Protein AF-A0A7X7E5W7-F1 (afdb_monomer_lite)

Foldseek 3Di:
DWAADQVVRDIGFDPPDDVVVRQLSRQLSNLVNVCSVVVVPDDPVPCSVVSSVVSVVVVVCCVVCVVVVVVVPDD

Radius of gyration: 13.17 Å; chains: 1; bounding box: 36×23×31 Å

Secondary structure (DSSP, 8-state):
-EEEETTTTEEEE-TTS-HHHHHHHHHHHHHHHHHHHTT----TTTSHHHHHHHHHHHHHHHHH-HHHHHHHT--

Structure (mmCIF, N/CA/C/O backbone):
data_AF-A0A7X7E5W7-F1
#
_entry.id   AF-A0A7X7E5W7-F1
#
loop_
_atom_site.group_PDB
_atom_site.id
_atom_site.type_symbol
_atom_site.label_atom_id
_atom_site.label_alt_id
_atom_site.label_comp_id
_atom_site.label_asym_id
_atom_site.label_entity_id
_atom_site.label_seq_id
_atom_site.pdbx_PDB_ins_code
_atom_site.Cartn_x
_atom_site.Cartn_y
_atom_site.Cartn_z
_atom_site.occupancy
_atom_site.B_iso_or_equiv
_atom_site.auth_seq_id
_atom_site.auth_comp_id
_atom_site.auth_asym_id
_atom_site.auth_atom_id
_atom_site.pdbx_PDB_model_num
ATOM 1 N N . MET A 1 1 ? 11.694 -4.692 7.058 1.00 69.56 1 MET A N 1
ATOM 2 C CA . MET A 1 1 ? 11.923 -5.079 5.657 1.00 69.56 1 MET A CA 1
ATOM 3 C C . MET A 1 1 ? 10.787 -5.980 5.257 1.00 69.56 1 MET A C 1
ATOM 5 O O . MET A 1 1 ? 10.539 -6.952 5.975 1.00 69.56 1 MET A O 1
ATOM 9 N N . GLY A 1 2 ? 10.073 -5.571 4.217 1.00 78.06 2 GLY A N 1
ATOM 10 C CA . GLY A 1 2 ? 9.185 -6.426 3.449 1.00 78.06 2 GLY A CA 1
ATOM 11 C C . GLY A 1 2 ? 9.838 -6.757 2.109 1.00 78.06 2 GLY A C 1
ATOM 12 O O . GLY A 1 2 ? 10.994 -6.384 1.885 1.00 78.06 2 GLY A O 1
ATOM 13 N N . ALA A 1 3 ? 9.130 -7.527 1.297 1.00 79.94 3 ALA A N 1
ATOM 14 C CA . ALA A 1 3 ? 9.419 -7.717 -0.113 1.00 79.94 3 ALA A CA 1
ATOM 15 C C . ALA A 1 3 ? 8.126 -8.091 -0.840 1.00 79.94 3 ALA A C 1
ATOM 17 O O . ALA A 1 3 ? 7.291 -8.815 -0.287 1.00 79.94 3 ALA A O 1
ATOM 18 N N . THR A 1 4 ? 8.008 -7.660 -2.088 1.00 78.94 4 THR A N 1
ATOM 19 C CA . THR A 1 4 ? 6.930 -8.050 -2.993 1.00 78.94 4 THR A CA 1
ATOM 20 C C . THR A 1 4 ? 7.498 -8.948 -4.079 1.00 78.94 4 THR A C 1
ATOM 22 O O . THR A 1 4 ? 8.462 -8.587 -4.753 1.00 78.94 4 THR A O 1
ATOM 25 N N . ASP A 1 5 ? 6.912 -10.130 -4.252 1.00 77.88 5 ASP A N 1
ATOM 26 C CA . ASP A 1 5 ? 7.162 -10.947 -5.436 1.00 77.88 5 ASP A CA 1
ATOM 27 C C . ASP A 1 5 ? 6.328 -10.404 -6.599 1.00 77.88 5 ASP A C 1
ATOM 29 O O . ASP A 1 5 ? 5.098 -10.453 -6.563 1.00 77.88 5 ASP A O 1
ATOM 33 N N . LYS A 1 6 ? 7.001 -9.878 -7.623 1.00 71.75 6 LYS A N 1
ATOM 34 C CA . LYS A 1 6 ? 6.364 -9.238 -8.781 1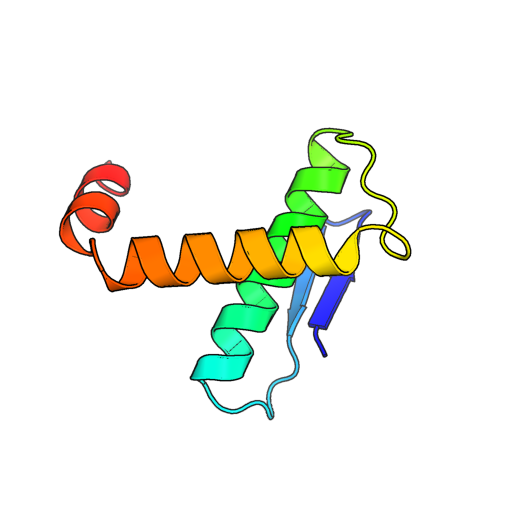.00 71.75 6 LYS A CA 1
ATOM 35 C C . LYS A 1 6 ? 5.648 -10.220 -9.708 1.00 71.75 6 LYS A C 1
ATOM 37 O O . LYS A 1 6 ? 4.732 -9.820 -10.420 1.00 71.75 6 LYS A O 1
ATOM 42 N N . CYS A 1 7 ? 6.059 -11.488 -9.720 1.00 72.00 7 CYS A N 1
ATOM 43 C CA . CYS A 1 7 ? 5.451 -12.514 -10.568 1.00 72.00 7 CYS A CA 1
ATOM 44 C C . CYS A 1 7 ? 4.133 -13.005 -9.968 1.00 72.00 7 CYS A C 1
ATOM 46 O O . CYS A 1 7 ? 3.139 -13.140 -10.681 1.00 72.00 7 CYS A O 1
ATOM 48 N N . ASP A 1 8 ? 4.135 -13.228 -8.653 1.00 75.88 8 ASP A N 1
ATOM 49 C CA . ASP A 1 8 ? 3.020 -13.848 -7.933 1.00 75.88 8 ASP A CA 1
ATOM 50 C C . ASP A 1 8 ? 2.195 -12.841 -7.108 1.00 75.88 8 ASP A C 1
ATOM 52 O O . ASP A 1 8 ? 1.279 -13.239 -6.386 1.00 75.88 8 ASP A O 1
ATOM 56 N N . LEU A 1 9 ? 2.533 -11.544 -7.166 1.00 72.06 9 LEU A N 1
ATOM 57 C CA . LEU A 1 9 ? 1.949 -10.450 -6.367 1.00 72.06 9 LEU A CA 1
ATOM 58 C C . LEU A 1 9 ? 1.846 -10.785 -4.870 1.00 72.06 9 LEU A C 1
ATOM 60 O O . LEU A 1 9 ? 0.919 -10.375 -4.167 1.00 72.06 9 LEU A O 1
ATOM 64 N N . THR A 1 10 ? 2.805 -11.567 -4.377 1.00 79.50 10 THR A N 1
ATOM 65 C CA . THR A 1 10 ? 2.821 -12.051 -2.999 1.00 79.50 10 THR A CA 1
ATOM 66 C C . THR A 1 10 ? 3.648 -11.110 -2.135 1.00 79.50 10 THR A C 1
ATOM 68 O O . THR A 1 10 ? 4.815 -10.850 -2.423 1.00 79.50 10 THR A O 1
ATOM 71 N N . ILE A 1 11 ? 3.048 -10.618 -1.049 1.00 84.50 11 ILE A N 1
ATOM 72 C CA . ILE A 1 11 ? 3.690 -9.692 -0.114 1.00 84.50 11 ILE A CA 1
ATOM 73 C C . ILE A 1 11 ? 4.247 -10.458 1.087 1.00 84.50 11 ILE A C 1
ATOM 75 O O . ILE A 1 11 ? 3.514 -11.125 1.821 1.00 84.50 11 ILE A O 1
ATOM 79 N N . TYR A 1 12 ? 5.542 -10.293 1.339 1.00 84.69 12 TYR A N 1
ATOM 80 C CA . TYR A 1 12 ? 6.240 -10.845 2.491 1.00 84.69 12 TYR A CA 1
ATOM 81 C C . TYR A 1 12 ? 6.576 -9.729 3.477 1.00 84.69 12 TYR A C 1
ATOM 83 O O . TYR A 1 12 ? 7.312 -8.801 3.157 1.00 84.69 12 TYR A O 1
ATOM 91 N N . VAL A 1 13 ? 6.095 -9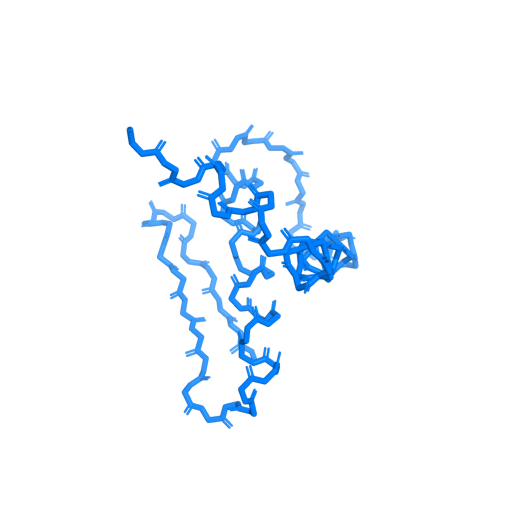.838 4.716 1.00 85.06 13 VAL A N 1
ATOM 92 C CA . VAL A 1 13 ? 6.435 -8.903 5.799 1.00 85.06 13 VAL A CA 1
ATOM 93 C C . VAL A 1 13 ? 7.159 -9.660 6.905 1.00 85.06 13 VAL A C 1
ATOM 95 O O . VAL A 1 13 ? 6.728 -10.734 7.324 1.00 85.06 13 VAL A O 1
ATOM 98 N N . ARG A 1 14 ? 8.274 -9.113 7.410 1.00 84.88 14 ARG A N 1
ATOM 99 C CA . ARG A 1 14 ? 8.948 -9.699 8.578 1.00 84.88 14 ARG A CA 1
ATOM 100 C C . ARG A 1 14 ? 8.018 -9.723 9.793 1.00 84.88 14 ARG A C 1
ATOM 102 O O . ARG A 1 14 ? 7.528 -8.691 10.238 1.00 84.88 14 ARG A O 1
ATOM 109 N N . ASN A 1 15 ? 7.926 -10.894 10.405 1.00 77.69 15 ASN A N 1
ATOM 110 C CA . ASN A 1 15 ? 7.093 -11.227 11.562 1.00 77.69 15 ASN A CA 1
ATOM 111 C C . ASN A 1 15 ? 7.655 -10.773 12.928 1.00 77.69 15 ASN A C 1
ATOM 113 O O . ASN A 1 15 ? 7.128 -11.149 13.971 1.00 77.69 15 ASN A O 1
ATOM 117 N N . ASN A 1 16 ? 8.727 -9.976 12.951 1.00 83.69 16 ASN A N 1
ATOM 118 C CA . ASN A 1 16 ? 9.350 -9.457 14.175 1.00 83.69 16 ASN A CA 1
ATOM 119 C C . ASN A 1 16 ? 9.365 -7.921 14.250 1.00 83.69 16 ASN A C 1
ATOM 121 O O . ASN A 1 16 ? 10.152 -7.331 14.995 1.00 83.69 16 ASN A O 1
ATOM 125 N N . LEU A 1 17 ? 8.513 -7.262 13.464 1.00 82.38 17 LEU A N 1
ATOM 126 C CA . LEU A 1 17 ? 8.361 -5.812 13.476 1.00 82.38 17 LEU A CA 1
ATOM 127 C C . LEU A 1 17 ? 7.361 -5.381 14.554 1.00 82.38 17 LEU A C 1
ATOM 129 O O . LEU A 1 17 ? 6.441 -6.107 14.917 1.00 82.38 17 LEU A O 1
ATOM 133 N N . LYS A 1 18 ? 7.520 -4.158 15.074 1.00 85.62 18 LYS A N 1
ATOM 134 C CA . LYS A 1 18 ? 6.481 -3.557 15.923 1.00 85.62 18 LYS A CA 1
ATOM 135 C C . LYS A 1 18 ? 5.200 -3.391 15.086 1.00 85.62 18 LYS A C 1
ATOM 137 O O . LYS A 1 18 ? 5.323 -2.926 13.952 1.00 85.62 18 LYS A O 1
ATOM 142 N N . PRO A 1 19 ? 3.992 -3.626 15.634 1.00 84.56 19 PRO A N 1
ATOM 143 C CA . PRO A 1 19 ? 2.754 -3.615 14.843 1.00 84.56 19 PRO A CA 1
ATOM 144 C C . PRO A 1 19 ? 2.521 -2.356 13.984 1.00 84.56 19 PRO A C 1
ATOM 146 O O . PRO A 1 19 ? 2.051 -2.480 12.857 1.00 84.56 19 PRO A O 1
ATOM 149 N N . PRO A 1 20 ? 2.861 -1.128 14.434 1.00 79.62 20 PRO A N 1
ATOM 150 C CA . PRO A 1 20 ? 2.734 0.054 13.578 1.00 79.62 20 PRO A CA 1
ATOM 151 C C . PRO A 1 20 ? 3.682 0.043 12.373 1.00 79.62 20 PRO A C 1
ATOM 153 O O . PRO A 1 20 ? 3.318 0.530 11.312 1.00 79.62 20 PRO A O 1
ATOM 156 N N . VAL A 1 21 ? 4.889 -0.504 12.535 1.00 81.56 21 VAL A N 1
ATOM 157 C CA . VAL A 1 21 ? 5.891 -0.604 11.464 1.00 81.56 21 VAL A CA 1
ATOM 158 C C . VAL A 1 21 ? 5.471 -1.673 10.464 1.00 81.56 21 VAL A C 1
ATOM 160 O O . VAL A 1 21 ? 5.544 -1.448 9.265 1.00 81.56 21 VAL A O 1
ATOM 163 N N . GLU A 1 22 ? 4.980 -2.806 10.961 1.00 85.12 22 GLU A N 1
ATOM 164 C CA . GLU A 1 22 ? 4.464 -3.906 10.145 1.00 85.12 22 GLU A CA 1
ATOM 165 C C . GLU A 1 22 ? 3.342 -3.450 9.201 1.00 85.12 22 GLU A C 1
ATOM 167 O O . GLU A 1 22 ? 3.389 -3.734 8.008 1.00 85.12 22 GLU A O 1
ATOM 172 N N . ARG A 1 23 ? 2.379 -2.664 9.704 1.00 84.81 23 ARG A N 1
ATOM 173 C CA . ARG A 1 23 ? 1.274 -2.117 8.895 1.00 84.81 23 ARG A CA 1
ATOM 174 C C . ARG A 1 23 ? 1.756 -1.185 7.789 1.00 84.81 23 ARG A C 1
ATOM 176 O O . ARG A 1 23 ? 1.245 -1.252 6.679 1.00 84.81 23 ARG A O 1
ATOM 183 N N . THR A 1 24 ? 2.718 -0.315 8.089 1.00 83.88 24 THR A N 1
ATOM 184 C CA . THR A 1 24 ? 3.271 0.600 7.084 1.00 83.88 24 THR A CA 1
ATOM 185 C C . THR A 1 24 ? 4.075 -0.160 6.033 1.00 83.88 24 THR A C 1
ATOM 187 O O . THR A 1 24 ? 3.948 0.150 4.857 1.00 83.88 24 THR A O 1
ATOM 190 N N . VAL A 1 25 ? 4.837 -1.187 6.434 1.00 88.00 25 VAL A N 1
ATOM 191 C CA . VAL A 1 25 ? 5.565 -2.061 5.499 1.00 88.00 25 VAL A CA 1
ATOM 192 C C . VAL A 1 25 ? 4.592 -2.819 4.598 1.00 88.00 25 VAL A C 1
ATOM 194 O O . VAL A 1 25 ? 4.784 -2.823 3.394 1.00 88.00 25 VAL A O 1
ATOM 197 N N . LEU A 1 26 ? 3.509 -3.386 5.137 1.00 89.25 26 LEU A N 1
ATOM 198 C CA . LEU A 1 26 ? 2.490 -4.049 4.316 1.00 89.25 26 LEU A CA 1
ATOM 199 C C . LEU A 1 26 ? 1.925 -3.115 3.235 1.00 89.25 26 LEU A C 1
ATOM 201 O O . LEU A 1 26 ? 1.765 -3.524 2.091 1.00 89.25 26 LEU A O 1
ATOM 205 N N . LEU A 1 27 ? 1.620 -1.865 3.595 1.00 90.12 27 LEU A N 1
ATOM 206 C CA . LEU A 1 27 ? 1.092 -0.885 2.645 1.00 90.12 27 LEU A CA 1
ATOM 207 C C . LEU A 1 27 ? 2.140 -0.438 1.625 1.00 90.12 27 LEU A C 1
ATOM 209 O O . LEU A 1 27 ? 1.784 -0.210 0.478 1.00 90.12 27 LEU A O 1
ATOM 213 N N . HIS A 1 28 ? 3.404 -0.336 2.030 1.00 90.38 28 HIS A N 1
ATOM 214 C CA . HIS A 1 28 ? 4.523 -0.052 1.135 1.00 90.38 28 HIS A CA 1
ATOM 215 C C . HIS A 1 28 ? 4.643 -1.140 0.058 1.00 90.38 28 HIS A C 1
ATOM 217 O O . HIS A 1 28 ? 4.577 -0.842 -1.130 1.00 90.38 28 HIS A O 1
ATOM 223 N N . GLU A 1 29 ? 4.681 -2.407 0.468 1.00 90.12 29 GLU A N 1
ATOM 224 C CA . GLU A 1 29 ? 4.721 -3.546 -0.457 1.00 90.12 29 GLU A CA 1
ATOM 225 C C . GLU A 1 29 ? 3.459 -3.633 -1.340 1.00 90.12 29 GLU A C 1
ATOM 227 O O . GLU A 1 29 ? 3.529 -3.936 -2.527 1.00 90.12 29 GLU A O 1
ATOM 232 N N . ALA A 1 30 ? 2.283 -3.294 -0.802 1.00 88.00 30 ALA A N 1
ATOM 233 C CA . ALA A 1 30 ? 1.059 -3.244 -1.602 1.00 88.00 30 ALA A CA 1
ATOM 234 C C . ALA A 1 30 ? 1.107 -2.159 -2.691 1.00 88.00 30 ALA A C 1
ATOM 236 O O . ALA A 1 30 ? 0.549 -2.350 -3.771 1.00 88.00 30 ALA A O 1
ATOM 237 N N . VAL A 1 31 ? 1.765 -1.027 -2.427 1.00 88.00 31 VAL A N 1
ATOM 238 C CA . VAL A 1 31 ? 1.969 0.018 -3.436 1.00 88.00 31 VAL A CA 1
ATOM 239 C C . VAL A 1 31 ? 2.913 -0.478 -4.529 1.00 88.00 31 VAL A C 1
ATOM 241 O O . VAL A 1 31 ? 2.555 -0.337 -5.696 1.00 88.00 31 VAL A O 1
ATOM 244 N N . HIS A 1 32 ? 4.016 -1.150 -4.180 1.00 85.94 32 HIS A N 1
ATOM 245 C CA . HIS A 1 32 ? 4.890 -1.814 -5.161 1.00 85.94 32 HIS A CA 1
ATOM 246 C C . HIS A 1 32 ? 4.117 -2.779 -6.063 1.00 85.94 32 HIS A C 1
ATOM 248 O O . HIS A 1 32 ? 4.131 -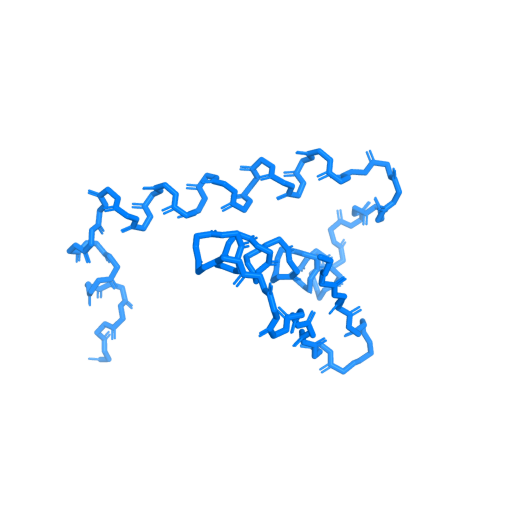2.634 -7.285 1.00 85.94 32 HIS A O 1
ATOM 254 N N . ALA A 1 33 ? 3.318 -3.669 -5.467 1.00 84.75 33 ALA A N 1
ATOM 255 C CA . ALA A 1 33 ? 2.488 -4.614 -6.213 1.00 84.75 33 ALA A CA 1
ATOM 256 C C . ALA A 1 33 ? 1.522 -3.921 -7.196 1.00 84.75 33 ALA A C 1
ATOM 258 O O . ALA A 1 33 ? 1.349 -4.376 -8.329 1.00 84.75 33 ALA A O 1
ATOM 259 N N . MET A 1 34 ? 0.889 -2.812 -6.791 1.00 84.38 34 MET A N 1
ATOM 260 C CA . MET A 1 34 ? 0.007 -2.034 -7.671 1.00 84.38 34 MET A CA 1
ATOM 261 C C . MET A 1 34 ? 0.782 -1.364 -8.807 1.00 84.38 34 MET A C 1
ATOM 263 O O . MET A 1 34 ? 0.337 -1.401 -9.955 1.00 84.38 34 MET A O 1
ATOM 267 N N . CYS A 1 35 ? 1.924 -0.752 -8.499 1.00 82.81 35 CYS A N 1
ATOM 268 C CA . CYS A 1 35 ? 2.773 -0.086 -9.480 1.00 82.81 35 CYS A CA 1
ATOM 269 C C . CYS A 1 35 ? 3.238 -1.053 -10.571 1.00 82.81 35 CYS A C 1
ATOM 271 O O . CYS A 1 35 ? 3.153 -0.707 -11.753 1.00 82.81 35 CYS A O 1
ATOM 273 N N . ASP A 1 36 ? 3.617 -2.271 -10.188 1.00 79.31 36 ASP A N 1
ATOM 274 C CA . ASP A 1 36 ? 3.968 -3.338 -11.122 1.00 79.31 36 ASP A CA 1
ATOM 275 C C . ASP A 1 36 ? 2.746 -3.816 -11.926 1.00 79.31 36 ASP A C 1
ATOM 277 O O . ASP A 1 36 ? 2.784 -3.844 -13.157 1.00 79.31 36 ASP A O 1
ATOM 281 N N . THR A 1 37 ? 1.626 -4.121 -11.255 1.00 80.69 37 THR A N 1
ATOM 282 C CA . THR A 1 37 ? 0.405 -4.656 -11.898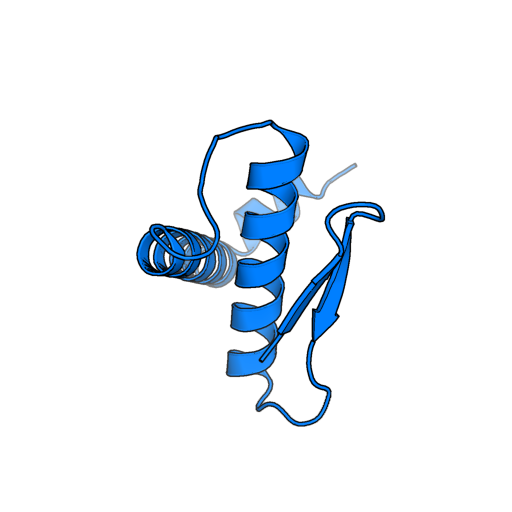 1.00 80.69 37 THR A CA 1
ATOM 283 C C . THR A 1 37 ? -0.167 -3.708 -12.952 1.00 80.69 37 THR A C 1
ATOM 285 O O . THR A 1 37 ? -0.624 -4.141 -14.010 1.00 80.69 37 THR A O 1
ATOM 288 N N . PHE A 1 38 ? -0.158 -2.404 -12.672 1.00 81.06 38 PHE A N 1
ATOM 289 C CA . PHE A 1 38 ? -0.690 -1.383 -13.575 1.00 81.06 38 PHE A CA 1
ATOM 290 C C . PHE A 1 38 ? 0.372 -0.794 -14.515 1.00 81.06 38 PHE A C 1
ATOM 292 O O . PHE A 1 38 ? 0.057 0.127 -15.269 1.00 81.06 38 PHE A O 1
ATOM 299 N N . ASN A 1 39 ? 1.604 -1.324 -14.500 1.00 78.00 39 ASN A N 1
ATOM 300 C CA . ASN A 1 39 ? 2.736 -0.850 -15.299 1.00 78.00 39 ASN A CA 1
ATOM 301 C C . ASN A 1 39 ? 2.953 0.671 -15.165 1.00 78.00 39 ASN A C 1
ATOM 303 O O . ASN A 1 39 ? 3.106 1.390 -16.155 1.00 78.00 39 ASN A O 1
ATOM 307 N N . LEU A 1 40 ? 2.925 1.171 -13.924 1.00 77.81 40 LEU A N 1
ATOM 308 C CA . LEU A 1 40 ? 3.049 2.601 -13.620 1.00 77.81 40 LEU A CA 1
ATOM 309 C C . LEU A 1 40 ? 4.496 3.114 -13.711 1.00 77.81 40 LEU A C 1
ATOM 311 O O . LEU A 1 40 ? 4.715 4.316 -13.589 1.00 77.81 40 LEU A O 1
ATOM 315 N N . GLY A 1 41 ? 5.468 2.230 -13.960 1.00 69.00 41 GLY A N 1
ATOM 316 C CA . GLY A 1 41 ? 6.846 2.607 -14.283 1.00 69.00 41 GLY A CA 1
ATOM 317 C C . GLY A 1 41 ? 7.665 3.141 -13.107 1.00 69.00 41 GLY A C 1
ATOM 318 O O . GLY A 1 41 ? 8.661 3.824 -13.332 1.00 69.00 41 GLY A O 1
ATOM 319 N N . PHE A 1 42 ? 7.268 2.850 -11.868 1.00 68.94 42 PHE A N 1
ATOM 320 C CA . PHE A 1 42 ? 8.088 3.159 -10.702 1.00 68.94 42 PHE A CA 1
ATOM 321 C C . PHE A 1 42 ? 9.198 2.111 -10.588 1.00 68.94 42 PHE A C 1
ATOM 323 O O . PHE A 1 42 ? 8.931 0.954 -10.287 1.00 68.94 42 PHE A O 1
ATOM 330 N N . ASP A 1 43 ? 10.436 2.505 -10.877 1.00 66.56 43 ASP A N 1
ATOM 331 C CA . ASP A 1 43 ? 11.612 1.702 -10.528 1.00 66.56 43 ASP A CA 1
ATOM 332 C C . ASP A 1 43 ? 11.758 1.643 -8.997 1.00 66.56 43 ASP A C 1
ATOM 334 O O . ASP A 1 43 ? 11.811 2.698 -8.349 1.00 66.56 43 ASP A O 1
ATOM 338 N N . ASP A 1 44 ? 11.853 0.423 -8.455 1.00 65.00 44 ASP A N 1
ATOM 339 C CA . ASP A 1 44 ? 12.069 0.085 -7.038 1.00 65.00 44 ASP A CA 1
ATOM 340 C C . ASP A 1 44 ? 13.313 0.748 -6.426 1.00 65.00 44 ASP A C 1
ATOM 342 O O . ASP A 1 44 ? 13.477 0.739 -5.216 1.00 65.00 44 ASP A O 1
ATOM 346 N N . ASN A 1 45 ? 14.243 1.290 -7.216 1.00 65.69 45 ASN A N 1
ATOM 347 C CA . ASN A 1 45 ? 15.418 1.974 -6.662 1.00 65.69 45 ASN A CA 1
ATOM 348 C C . ASN A 1 45 ? 15.306 3.500 -6.677 1.00 65.69 45 ASN A C 1
ATOM 350 O O . ASN A 1 45 ? 15.919 4.165 -5.841 1.00 65.69 45 ASN A O 1
ATOM 354 N N . GLU A 1 46 ? 14.546 4.071 -7.611 1.00 66.31 46 GLU A N 1
ATOM 355 C CA . GLU A 1 46 ? 14.456 5.528 -7.778 1.00 66.31 46 GLU A CA 1
ATOM 356 C C . GLU A 1 46 ? 13.240 6.133 -7.068 1.00 66.31 46 GLU A C 1
ATOM 358 O O . GLU A 1 46 ? 13.259 7.311 -6.709 1.00 66.31 46 GLU A O 1
ATOM 363 N N . HIS A 1 47 ? 12.192 5.340 -6.825 1.00 79.69 47 HIS A N 1
ATOM 364 C CA . HIS A 1 47 ? 10.894 5.862 -6.385 1.00 79.69 47 HIS A CA 1
ATOM 365 C C . HIS A 1 47 ? 10.457 5.406 -4.993 1.00 79.69 47 HIS A C 1
ATOM 367 O O . HIS A 1 47 ? 9.328 5.684 -4.585 1.00 79.69 47 HIS A O 1
ATOM 373 N N . GLU A 1 48 ? 11.353 4.785 -4.230 1.00 82.69 48 GLU A N 1
ATOM 374 C CA . GLU A 1 48 ? 11.102 4.320 -2.860 1.00 82.69 48 GLU A CA 1
ATOM 375 C C . GLU A 1 48 ? 10.485 5.398 -1.966 1.00 82.69 48 GLU A C 1
ATOM 377 O O . GLU A 1 48 ? 9.529 5.131 -1.245 1.00 82.69 48 GLU A O 1
ATOM 382 N N . GLU A 1 49 ? 10.960 6.647 -2.053 1.00 85.94 49 GLU A N 1
ATOM 383 C CA . GLU A 1 49 ? 10.413 7.757 -1.261 1.00 85.94 49 GLU A CA 1
ATOM 384 C C . GLU A 1 49 ? 8.944 8.062 -1.599 1.00 85.94 49 GLU A C 1
ATOM 386 O O . GLU A 1 49 ? 8.156 8.402 -0.710 1.00 85.94 49 GLU A O 1
ATOM 391 N N . ILE A 1 50 ? 8.562 7.919 -2.873 1.00 85.94 50 ILE A N 1
ATOM 392 C CA . ILE A 1 50 ? 7.187 8.126 -3.343 1.00 85.94 50 ILE A CA 1
ATOM 393 C C . ILE A 1 50 ? 6.300 6.981 -2.855 1.00 85.94 50 ILE A C 1
ATOM 395 O O . ILE A 1 50 ? 5.222 7.241 -2.312 1.00 85.94 50 ILE A O 1
ATOM 399 N N . VAL A 1 51 ? 6.762 5.734 -2.986 1.00 86.81 51 VAL A N 1
ATOM 400 C CA . VAL A 1 51 ? 6.062 4.545 -2.474 1.00 86.81 51 VAL A CA 1
ATOM 401 C C . VAL A 1 51 ? 5.813 4.682 -0.971 1.00 86.81 51 VAL A C 1
ATOM 403 O O . VAL A 1 51 ? 4.681 4.532 -0.500 1.00 86.81 51 VAL A O 1
ATOM 406 N N . ASP A 1 52 ? 6.835 5.098 -0.223 1.00 88.00 52 ASP A N 1
ATOM 407 C CA . ASP A 1 52 ? 6.748 5.345 1.212 1.00 88.00 52 ASP A CA 1
ATOM 408 C C . ASP A 1 52 ? 5.743 6.451 1.565 1.00 88.00 52 ASP A C 1
ATOM 410 O O . ASP A 1 52 ? 4.997 6.339 2.547 1.00 88.00 52 ASP A O 1
ATOM 414 N N . ALA A 1 53 ? 5.719 7.538 0.789 1.00 89.31 53 ALA A N 1
ATOM 415 C CA . ALA A 1 53 ? 4.790 8.644 0.990 1.00 89.31 53 ALA A CA 1
ATOM 416 C C . ALA A 1 53 ? 3.336 8.217 0.738 1.00 89.31 53 ALA A C 1
ATOM 418 O O . ALA A 1 53 ? 2.459 8.536 1.549 1.00 89.31 53 ALA A O 1
ATOM 419 N N . ILE A 1 54 ? 3.083 7.453 -0.330 1.00 89.19 54 ILE A N 1
ATOM 420 C CA . ILE A 1 54 ? 1.756 6.914 -0.656 1.00 89.19 54 ILE A CA 1
ATOM 421 C C . ILE A 1 54 ? 1.293 5.960 0.449 1.00 89.19 54 ILE A C 1
ATOM 423 O O . ILE A 1 54 ? 0.193 6.132 0.980 1.00 89.19 54 ILE A O 1
ATOM 427 N N . ALA A 1 55 ? 2.143 5.019 0.870 1.00 90.31 55 ALA A N 1
ATOM 428 C CA . ALA A 1 55 ? 1.820 4.061 1.925 1.00 90.31 55 ALA A CA 1
ATOM 429 C C . ALA A 1 55 ? 1.472 4.754 3.255 1.00 90.31 55 ALA A C 1
ATOM 431 O O . ALA A 1 55 ? 0.456 4.443 3.888 1.00 90.31 55 ALA A O 1
ATOM 432 N N . LYS A 1 56 ? 2.269 5.753 3.663 1.00 89.94 56 LYS A N 1
ATOM 433 C CA . LYS A 1 56 ? 1.997 6.573 4.859 1.00 89.94 56 LYS A CA 1
ATOM 434 C C . LYS A 1 56 ? 0.705 7.378 4.709 1.00 89.94 56 LYS A C 1
ATOM 436 O O . LYS A 1 56 ? -0.073 7.460 5.663 1.00 89.94 56 LYS A O 1
ATOM 441 N N . GLY A 1 57 ? 0.463 7.952 3.532 1.00 91.06 57 GLY A N 1
ATOM 442 C CA . GLY A 1 57 ? -0.759 8.687 3.207 1.00 91.06 57 GLY A CA 1
ATOM 443 C C . GLY A 1 57 ? -2.006 7.814 3.337 1.00 91.06 57 GLY A C 1
ATOM 444 O O . GLY A 1 57 ? -2.934 8.177 4.061 1.00 91.06 57 GLY A O 1
ATOM 445 N N . MET A 1 58 ? -1.991 6.625 2.727 1.00 90.69 58 MET A N 1
ATOM 446 C CA . MET A 1 58 ? -3.068 5.638 2.834 1.00 90.69 58 MET A CA 1
ATOM 447 C C . MET A 1 58 ? -3.311 5.223 4.285 1.00 90.69 58 MET A C 1
ATOM 449 O O . MET A 1 58 ? -4.454 5.237 4.746 1.00 90.69 58 MET A O 1
ATOM 453 N N . TYR A 1 59 ? -2.248 4.903 5.032 1.00 90.56 59 TYR A N 1
ATOM 454 C CA . TYR A 1 59 ? -2.368 4.544 6.444 1.00 90.56 59 TYR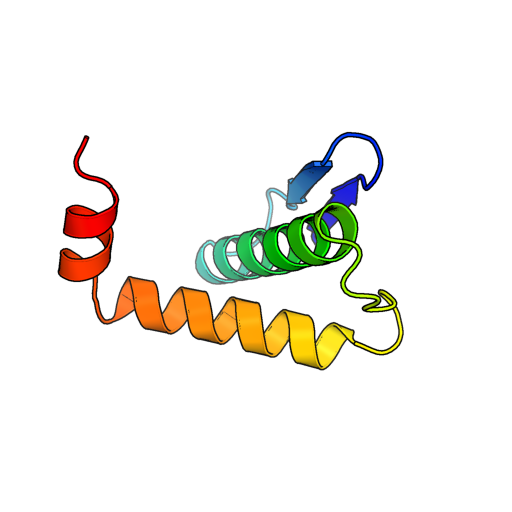 A CA 1
ATOM 455 C C . TYR A 1 59 ? -3.051 5.645 7.260 1.00 90.56 59 TYR A C 1
ATOM 457 O O . TYR A 1 59 ? -3.990 5.380 8.016 1.00 90.56 59 TYR A O 1
ATOM 465 N N . ASN A 1 60 ? -2.599 6.890 7.094 1.00 91.44 60 ASN A N 1
ATOM 466 C CA . ASN A 1 60 ? -3.154 8.033 7.807 1.00 91.44 60 ASN A CA 1
ATOM 467 C C . ASN A 1 60 ? -4.614 8.281 7.421 1.00 91.44 60 ASN A C 1
ATOM 469 O O . ASN A 1 60 ? -5.439 8.462 8.316 1.00 91.44 60 ASN A O 1
ATOM 473 N N . PHE A 1 61 ? -4.945 8.214 6.129 1.00 91.31 61 PHE A N 1
ATOM 474 C CA . PHE A 1 61 ? -6.317 8.352 5.648 1.00 91.31 61 PHE A CA 1
ATOM 475 C C . PHE A 1 61 ? -7.241 7.310 6.285 1.00 91.31 61 PHE A C 1
ATOM 477 O O . PHE A 1 61 ? -8.246 7.684 6.890 1.00 91.31 61 PHE A O 1
ATOM 484 N N . MET A 1 62 ? -6.875 6.025 6.229 1.00 92.19 62 MET A N 1
ATOM 485 C CA . MET A 1 62 ? -7.669 4.941 6.818 1.00 92.19 62 MET A CA 1
ATOM 486 C C . MET A 1 62 ? -7.838 5.113 8.328 1.00 92.19 62 MET A C 1
ATOM 488 O O . MET A 1 62 ? -8.932 4.940 8.865 1.00 92.19 62 MET A O 1
ATOM 492 N N . LYS A 1 63 ? -6.758 5.490 9.020 1.00 89.81 63 LYS A N 1
ATOM 493 C CA . LYS A 1 63 ? -6.764 5.699 10.470 1.00 89.81 63 LYS A CA 1
ATOM 494 C C . LYS A 1 63 ? -7.643 6.881 10.885 1.00 89.81 63 LYS A C 1
ATOM 496 O O . LYS A 1 63 ? -8.286 6.812 11.929 1.00 89.81 63 LYS A O 1
ATOM 501 N N . GLN A 1 64 ? -7.644 7.963 10.110 1.00 95.62 64 GLN A N 1
ATOM 502 C CA . GLN A 1 64 ? -8.408 9.179 10.402 1.00 95.62 64 GLN A CA 1
ATOM 503 C C . GLN A 1 64 ? -9.869 9.090 9.947 1.00 95.62 64 GLN A C 1
ATOM 505 O O . GLN A 1 64 ? -10.717 9.767 10.520 1.00 95.62 64 GLN A O 1
ATOM 510 N N . ASN A 1 65 ? -10.173 8.242 8.959 1.00 95.56 65 ASN A N 1
ATOM 511 C CA . ASN A 1 65 ? -11.495 8.139 8.339 1.00 95.56 65 ASN A CA 1
ATOM 512 C C . ASN A 1 65 ? -12.061 6.704 8.408 1.00 95.56 65 ASN A C 1
ATOM 514 O O . ASN A 1 65 ? -12.443 6.148 7.376 1.00 95.56 65 ASN A O 1
ATOM 518 N N . PRO A 1 66 ? -12.152 6.073 9.596 1.00 94.62 66 PRO A N 1
ATOM 519 C CA . PRO A 1 66 ? -12.558 4.671 9.706 1.00 94.62 66 PRO A CA 1
ATOM 520 C C . PRO A 1 66 ? -13.972 4.402 9.169 1.00 94.62 66 PRO A C 1
ATOM 522 O O . PRO A 1 66 ? -14.224 3.329 8.628 1.00 94.62 66 PRO A O 1
ATOM 525 N N . GLU A 1 67 ? -14.891 5.367 9.262 1.00 95.56 67 GLU A N 1
ATOM 526 C CA . GLU A 1 67 ? -16.251 5.221 8.722 1.00 95.56 67 GLU A CA 1
ATOM 527 C C . GLU A 1 67 ? -16.286 5.233 7.189 1.00 95.56 67 GLU A C 1
ATOM 529 O O . GLU A 1 67 ? -17.069 4.496 6.595 1.00 95.56 67 GLU A O 1
ATOM 534 N N . ALA A 1 68 ? -15.401 5.998 6.538 1.00 92.31 68 ALA A N 1
ATOM 535 C CA . ALA A 1 68 ? -15.275 5.978 5.081 1.00 92.31 68 ALA A CA 1
ATOM 536 C C . ALA A 1 68 ? -14.779 4.608 4.599 1.00 92.31 68 ALA A C 1
ATOM 538 O O . ALA A 1 68 ? -15.317 4.060 3.641 1.00 92.31 68 ALA A O 1
ATOM 539 N N . ILE A 1 69 ? -13.814 4.018 5.312 1.00 93.69 69 ILE A N 1
ATOM 540 C CA . ILE A 1 69 ? -13.327 2.666 5.016 1.00 93.69 69 ILE A CA 1
ATOM 541 C C . ILE A 1 69 ? -14.433 1.631 5.215 1.00 93.69 69 ILE A C 1
ATOM 543 O O . ILE A 1 69 ? -14.671 0.820 4.328 1.00 93.6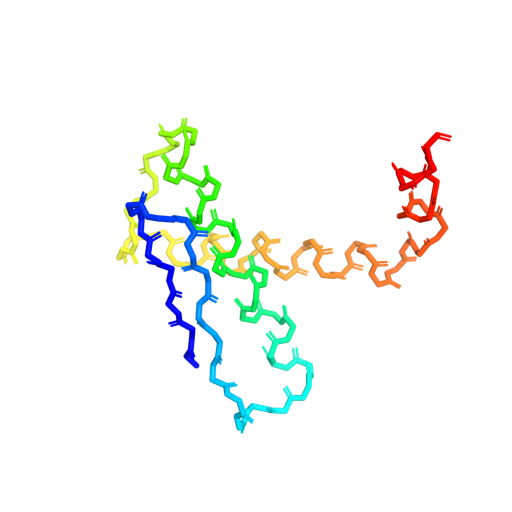9 69 ILE A O 1
ATOM 547 N N . LYS A 1 70 ? -15.166 1.684 6.334 1.00 93.25 70 LYS A N 1
ATOM 548 C CA . LYS A 1 70 ? -16.314 0.789 6.557 1.00 93.25 70 LYS A CA 1
ATOM 549 C C . LYS A 1 70 ? -17.369 0.913 5.461 1.00 93.25 70 LYS A C 1
ATOM 551 O O . LYS A 1 70 ? -17.961 -0.091 5.093 1.00 93.25 70 LYS A O 1
ATOM 556 N N . TRP A 1 71 ? -17.626 2.126 4.972 1.00 94.75 71 TRP A N 1
ATOM 557 C CA . TRP A 1 71 ? -18.576 2.357 3.887 1.00 94.75 71 TRP A CA 1
ATOM 558 C C . TRP A 1 71 ? -18.086 1.781 2.554 1.00 94.75 71 TRP A C 1
ATOM 560 O O . TRP A 1 71 ? -18.865 1.112 1.888 1.00 94.75 71 TRP A O 1
ATOM 570 N N . LEU A 1 72 ? -16.808 1.971 2.203 1.00 89.69 72 LEU A N 1
ATOM 571 C CA . LEU A 1 72 ? -16.205 1.401 0.989 1.00 89.69 72 LEU A CA 1
ATOM 572 C C . LEU A 1 72 ? -16.212 -0.133 0.980 1.00 89.69 72 LEU A C 1
ATOM 574 O O . LEU A 1 72 ? -16.295 -0.734 -0.082 1.00 89.69 72 LEU A O 1
ATOM 578 N N . MET A 1 73 ? -16.119 -0.751 2.158 1.00 90.94 73 MET A N 1
ATOM 579 C CA . MET A 1 73 ? -16.096 -2.207 2.326 1.00 90.94 73 MET A CA 1
ATOM 580 C C . MET A 1 73 ? -17.495 -2.831 2.471 1.00 90.94 73 MET A C 1
ATOM 582 O O . MET A 1 73 ? -17.591 -4.020 2.766 1.00 90.94 73 MET A O 1
ATOM 586 N N . LYS A 1 74 ? -18.581 -2.056 2.333 1.00 87.00 74 LYS A N 1
ATOM 587 C CA . LYS A 1 74 ? -19.936 -2.623 2.305 1.00 87.00 74 LYS A CA 1
ATOM 588 C C . LYS A 1 74 ? -20.178 -3.298 0.957 1.00 87.00 74 LYS A C 1
ATOM 590 O O . LYS A 1 74 ? -20.106 -2.634 -0.072 1.00 87.00 74 LYS A O 1
ATOM 595 N N . GLU A 1 75 ? -20.473 -4.593 1.011 1.00 62.31 75 GLU A N 1
ATOM 596 C CA . GLU A 1 75 ? -20.980 -5.397 -0.110 1.00 62.31 75 GLU A CA 1
ATOM 597 C C . GLU A 1 75 ? -22.411 -5.001 -0.505 1.00 62.31 75 GLU A C 1
ATOM 599 O O . GLU A 1 75 ? -23.214 -4.666 0.404 1.00 62.31 75 GLU A O 1
#

pLDDT: mean 83.65, std 8.13, range [62.31, 95.62]

Sequence (75 aa):
MGATDKCDLTIYVRNNLKPPVERTVLLHEAVHAMCDTFNLGFDDNEHEEIVDAIAKGMYNFMKQNPEAIKWLMKE